Protein AF-X1E622-F1 (afdb_monomer_lite)

Structure (mmCIF, N/CA/C/O backbone):
data_AF-X1E622-F1
#
_entry.id   AF-X1E622-F1
#
loop_
_atom_site.group_PDB
_atom_site.id
_atom_site.type_symbol
_atom_site.label_atom_id
_atom_site.label_alt_id
_atom_site.label_comp_id
_atom_site.label_asym_id
_atom_site.label_entity_id
_atom_site.label_seq_id
_atom_site.pdbx_PDB_ins_code
_atom_site.Cartn_x
_atom_site.Cartn_y
_atom_site.Cartn_z
_atom_site.occupancy
_atom_site.B_iso_or_equiv
_atom_site.auth_seq_id
_atom_site.auth_comp_id
_atom_site.auth_asym_id
_atom_site.auth_atom_id
_atom_site.pdbx_PDB_model_num
ATOM 1 N N . MET A 1 1 ? 24.349 -25.146 -38.685 1.00 60.19 1 MET A N 1
ATOM 2 C CA . MET A 1 1 ? 23.124 -24.311 -38.817 1.00 60.19 1 MET A CA 1
ATOM 3 C C . MET A 1 1 ? 22.198 -24.346 -37.595 1.00 60.19 1 MET A C 1
ATOM 5 O O . MET A 1 1 ? 21.560 -23.335 -37.338 1.00 60.19 1 MET A O 1
ATOM 9 N N . LYS A 1 2 ? 22.122 -25.445 -36.820 1.00 69.25 2 LYS A N 1
ATOM 10 C CA . LYS A 1 2 ? 21.256 -25.536 -35.623 1.00 69.25 2 LYS A CA 1
ATOM 11 C C . LYS A 1 2 ? 21.690 -24.613 -34.468 1.00 69.25 2 LYS A C 1
ATOM 13 O O . LYS A 1 2 ? 20.845 -23.968 -33.865 1.00 69.25 2 LYS A O 1
ATOM 18 N N . LEU A 1 3 ? 23.002 -24.466 -34.244 1.00 78.00 3 LEU A N 1
ATOM 19 C CA . LEU A 1 3 ? 23.549 -23.628 -33.166 1.00 78.00 3 LEU A CA 1
ATOM 20 C C . LEU A 1 3 ? 23.267 -22.129 -33.368 1.00 78.00 3 LEU A C 1
ATOM 22 O O . LEU A 1 3 ? 22.845 -21.455 -32.441 1.00 78.00 3 LEU A O 1
ATOM 26 N N . LYS A 1 4 ? 23.395 -21.624 -34.606 1.00 73.75 4 LYS A N 1
ATOM 27 C CA . LYS A 1 4 ? 23.059 -20.226 -34.934 1.00 73.75 4 LYS A CA 1
ATOM 28 C C . LYS A 1 4 ? 21.571 -19.926 -34.704 1.00 73.75 4 LYS A C 1
ATOM 30 O O . LYS A 1 4 ? 21.246 -18.876 -34.172 1.00 73.75 4 LYS A O 1
ATOM 35 N N . LYS A 1 5 ? 20.677 -20.866 -35.045 1.00 76.06 5 LYS A N 1
ATOM 36 C CA . LYS A 1 5 ? 19.234 -20.738 -34.770 1.00 76.06 5 LYS A CA 1
ATOM 37 C C . LYS A 1 5 ? 18.933 -20.726 -33.267 1.00 76.06 5 LYS A C 1
ATOM 39 O O . LYS A 1 5 ? 18.105 -19.939 -32.834 1.00 76.06 5 LYS A O 1
ATOM 44 N N . LEU A 1 6 ? 19.629 -21.551 -32.483 1.00 84.62 6 LEU A N 1
ATOM 45 C CA . LEU A 1 6 ? 19.450 -21.620 -31.029 1.00 84.62 6 LEU A CA 1
ATOM 46 C C . LEU A 1 6 ? 19.902 -20.327 -30.332 1.00 84.62 6 LEU A C 1
ATOM 48 O O . LEU A 1 6 ? 19.204 -19.833 -29.455 1.00 84.62 6 LEU A O 1
ATOM 52 N N . VAL A 1 7 ? 21.006 -19.729 -30.790 1.00 86.81 7 VAL A N 1
ATOM 53 C CA . VAL A 1 7 ? 21.482 -18.424 -30.297 1.00 86.81 7 VAL A CA 1
ATOM 54 C C . VAL A 1 7 ? 20.493 -17.300 -30.624 1.00 86.81 7 VAL A C 1
ATOM 56 O O . VAL A 1 7 ? 20.234 -16.455 -29.773 1.00 86.81 7 VAL A O 1
ATOM 59 N N . ILE A 1 8 ? 19.887 -17.309 -31.817 1.00 87.00 8 ILE A N 1
ATOM 60 C CA . ILE A 1 8 ? 18.877 -16.308 -32.205 1.00 87.00 8 ILE A CA 1
ATOM 61 C C . ILE A 1 8 ? 17.616 -16.432 -31.340 1.00 87.00 8 ILE A C 1
ATOM 63 O O . ILE A 1 8 ? 17.117 -15.424 -30.854 1.00 87.00 8 ILE A O 1
ATOM 67 N N . ILE A 1 9 ? 17.124 -17.653 -31.101 1.00 87.25 9 ILE A N 1
ATOM 68 C CA . ILE A 1 9 ? 15.939 -17.885 -30.255 1.00 87.25 9 ILE A CA 1
ATOM 69 C C . ILE A 1 9 ? 16.210 -17.450 -28.811 1.00 87.25 9 ILE A C 1
ATOM 71 O O . ILE A 1 9 ? 15.376 -16.780 -28.207 1.00 87.25 9 ILE A O 1
ATOM 75 N N . LEU A 1 10 ? 17.388 -17.776 -28.273 1.00 87.56 10 LEU A N 1
ATOM 76 C CA . LEU A 1 10 ? 17.770 -17.382 -26.919 1.00 87.56 10 LEU A CA 1
ATOM 77 C C . LEU A 1 10 ? 17.880 -15.856 -26.785 1.00 87.56 10 LEU A C 1
ATOM 79 O O . LEU A 1 10 ? 17.360 -15.285 -25.830 1.00 87.56 10 LEU A O 1
ATOM 83 N N . SER A 1 11 ? 18.488 -15.190 -27.772 1.00 83.88 11 SER A N 1
ATOM 84 C CA . SER A 1 11 ? 18.577 -13.728 -27.816 1.00 83.88 11 SER A CA 1
ATOM 85 C C . SER A 1 11 ? 17.202 -13.065 -27.907 1.00 83.88 11 SER A C 1
ATOM 87 O O . SER A 1 11 ? 17.003 -12.010 -27.313 1.00 83.88 11 SER A O 1
ATOM 89 N N . LEU A 1 12 ? 16.256 -13.671 -28.630 1.00 85.31 12 LEU A N 1
ATOM 90 C CA . LEU A 1 12 ? 14.900 -13.144 -28.776 1.00 85.31 12 LEU A CA 1
ATOM 91 C C . LEU A 1 12 ? 14.090 -13.284 -27.475 1.00 85.31 12 LEU A C 1
ATOM 93 O O . LEU A 1 12 ? 13.374 -12.358 -27.103 1.00 85.31 12 LEU A O 1
ATOM 97 N N . LEU A 1 13 ? 14.252 -14.396 -26.746 1.00 84.69 13 LEU A N 1
ATOM 98 C CA . LEU A 1 13 ? 13.639 -14.587 -25.424 1.00 84.69 13 LEU A CA 1
ATOM 99 C C . LEU A 1 13 ? 14.173 -13.595 -24.382 1.00 84.69 13 LEU A C 1
ATOM 101 O O . LEU A 1 13 ? 13.393 -13.027 -23.620 1.00 84.69 13 LEU A O 1
ATOM 105 N N . LEU A 1 14 ? 15.490 -13.368 -24.362 1.00 82.94 14 LEU A N 1
ATOM 106 C CA . LEU A 1 14 ? 16.123 -12.389 -23.471 1.00 82.94 14 LEU A CA 1
ATOM 107 C C . LEU A 1 14 ? 15.621 -10.966 -23.743 1.00 82.94 14 LEU A C 1
ATOM 109 O O . LEU A 1 14 ? 15.395 -10.206 -22.806 1.00 82.94 14 LEU A O 1
ATOM 113 N N . PHE A 1 15 ? 15.404 -10.623 -25.015 1.00 78.69 15 PHE A N 1
ATOM 114 C CA . PHE A 1 15 ? 14.868 -9.320 -25.398 1.00 78.69 15 PHE A CA 1
ATOM 115 C C . PHE A 1 15 ? 13.406 -9.150 -24.963 1.00 78.69 15 PHE A C 1
ATOM 117 O O . PHE A 1 15 ? 13.031 -8.081 -24.500 1.00 78.69 15 PHE A O 1
ATOM 124 N N . TYR A 1 16 ? 12.591 -10.207 -25.039 1.00 76.31 16 TYR A N 1
ATOM 125 C CA . TYR A 1 16 ? 11.190 -10.169 -24.607 1.00 76.31 16 TYR A CA 1
ATOM 126 C C . TYR A 1 16 ? 11.040 -9.980 -23.089 1.00 76.31 16 TYR A C 1
ATOM 128 O O . TYR A 1 16 ? 10.186 -9.219 -22.641 1.00 76.31 16 TYR A O 1
ATOM 136 N N . ALA A 1 17 ? 11.909 -10.608 -22.290 1.00 69.69 17 ALA A N 1
ATOM 137 C CA . ALA A 1 17 ? 11.904 -10.457 -20.834 1.00 69.69 17 ALA A CA 1
ATOM 138 C C . ALA A 1 17 ? 12.249 -9.029 -20.363 1.00 69.69 17 ALA A C 1
ATOM 140 O O . ALA A 1 17 ? 11.851 -8.632 -19.271 1.00 69.69 17 ALA A O 1
ATOM 141 N N . ALA A 1 18 ? 12.954 -8.240 -21.181 1.00 64.94 18 ALA A N 1
ATOM 142 C CA . ALA A 1 18 ? 13.332 -6.868 -20.841 1.00 64.94 18 ALA A CA 1
ATOM 143 C C . ALA A 1 18 ? 12.161 -5.866 -20.894 1.00 64.94 18 ALA A C 1
ATOM 145 O O . ALA A 1 18 ? 12.277 -4.785 -20.326 1.00 64.94 18 ALA A O 1
ATOM 146 N N . TYR A 1 19 ? 11.040 -6.219 -21.537 1.00 63.06 19 TYR A N 1
ATOM 147 C CA . TYR A 1 19 ? 9.853 -5.359 -21.655 1.00 63.06 19 TYR A CA 1
ATOM 148 C C . TYR A 1 19 ? 8.821 -5.558 -20.537 1.00 63.06 19 TYR A C 1
ATOM 150 O O . TYR A 1 19 ? 7.777 -4.914 -20.554 1.00 63.06 19 TYR A O 1
ATOM 158 N N . ALA A 1 20 ? 9.090 -6.423 -19.558 1.00 63.16 20 ALA A N 1
ATOM 159 C CA . ALA A 1 20 ? 8.214 -6.628 -18.406 1.00 63.16 20 ALA A CA 1
ATOM 160 C C . ALA A 1 20 ? 8.437 -5.546 -17.331 1.00 63.16 20 ALA A C 1
ATOM 162 O O . ALA A 1 20 ? 8.783 -5.847 -16.189 1.00 63.16 20 ALA A O 1
ATOM 163 N N . TRP A 1 21 ? 8.301 -4.273 -17.704 1.00 64.81 21 TRP A N 1
ATOM 164 C CA . TRP A 1 21 ? 8.243 -3.180 -16.735 1.00 64.81 21 TRP A CA 1
ATOM 165 C C . TRP A 1 21 ? 6.791 -3.030 -16.284 1.00 64.81 21 TRP A C 1
ATOM 167 O O . TRP A 1 21 ? 5.906 -2.867 -17.118 1.00 64.81 21 TRP A O 1
ATOM 177 N N . GLY A 1 22 ? 6.551 -3.162 -14.978 1.00 67.31 22 GLY A N 1
ATOM 178 C CA . GLY A 1 22 ? 5.234 -2.907 -14.396 1.00 67.31 22 GLY A CA 1
ATOM 179 C C . GLY A 1 22 ? 4.859 -1.437 -14.551 1.00 67.31 22 GLY A C 1
ATOM 180 O O . GLY A 1 22 ? 5.740 -0.569 -14.546 1.00 67.31 22 GLY A O 1
ATOM 181 N N . ASP A 1 23 ? 3.565 -1.162 -14.693 1.00 78.88 23 ASP A N 1
ATOM 182 C CA . ASP A 1 23 ? 3.087 0.212 -14.740 1.00 78.88 23 ASP A CA 1
ATOM 183 C C . ASP A 1 23 ? 3.381 0.894 -13.398 1.00 78.88 23 ASP A C 1
ATOM 185 O O . ASP A 1 23 ? 3.143 0.354 -12.316 1.00 78.88 23 ASP A O 1
ATOM 189 N N . SER A 1 24 ? 3.944 2.100 -13.471 1.00 87.50 24 SER A N 1
ATOM 190 C CA . SER A 1 24 ? 4.165 2.942 -12.304 1.00 87.50 24 SER A CA 1
ATOM 191 C C . SER A 1 24 ? 3.588 4.325 -12.534 1.00 87.50 24 SER A C 1
ATOM 193 O O . SER A 1 24 ? 3.685 4.894 -13.622 1.00 87.50 24 SER A O 1
ATOM 195 N N . PHE A 1 25 ? 3.006 4.884 -11.480 1.00 89.69 25 PHE A N 1
ATOM 196 C CA . PHE A 1 25 ? 2.428 6.216 -11.488 1.00 89.69 25 PHE A CA 1
ATOM 197 C C . PHE A 1 25 ? 2.882 7.025 -10.274 1.00 89.69 25 PHE A C 1
ATOM 199 O O . PHE A 1 25 ? 3.344 6.488 -9.266 1.00 89.69 25 PHE A O 1
ATOM 206 N N . VAL A 1 26 ? 2.759 8.349 -10.379 1.00 93.81 26 VAL A N 1
ATOM 207 C CA . VAL A 1 26 ? 3.068 9.283 -9.291 1.00 93.81 26 VAL A CA 1
ATOM 208 C C . VAL A 1 26 ? 1.790 9.607 -8.525 1.00 93.81 26 VAL A C 1
ATOM 210 O O . VAL A 1 26 ? 0.781 10.005 -9.113 1.00 93.81 26 VAL A O 1
ATOM 213 N N . VAL A 1 27 ? 1.830 9.480 -7.199 1.00 93.00 27 VAL A N 1
ATOM 214 C CA . VAL A 1 27 ? 0.700 9.796 -6.323 1.00 93.00 27 VAL A CA 1
ATOM 215 C C . VAL A 1 27 ? 0.442 11.300 -6.334 1.00 93.00 27 VAL A C 1
ATOM 217 O O . VAL A 1 27 ? 1.182 12.075 -5.733 1.00 93.00 27 VAL A O 1
ATOM 220 N N . ASN A 1 28 ? -0.652 11.731 -6.959 1.00 93.12 28 ASN A N 1
ATOM 221 C CA . ASN A 1 28 ? -1.070 13.133 -6.896 1.00 93.12 28 ASN A CA 1
ATOM 222 C C . ASN A 1 28 ? -1.843 13.435 -5.604 1.00 93.12 28 ASN A C 1
ATOM 224 O O . ASN A 1 28 ? -1.566 14.422 -4.940 1.00 93.12 28 ASN A O 1
ATOM 228 N N . ASN A 1 29 ? -2.803 12.600 -5.206 1.00 90.69 29 ASN A N 1
ATOM 229 C CA . ASN A 1 29 ? -3.577 12.826 -3.985 1.00 90.69 29 ASN A CA 1
ATOM 230 C C . ASN A 1 29 ? -4.133 11.507 -3.436 1.00 90.69 29 ASN A C 1
ATOM 232 O O . ASN A 1 29 ? -4.601 10.674 -4.206 1.00 90.69 29 ASN A O 1
ATOM 236 N N . ILE A 1 30 ? -4.143 11.351 -2.109 1.00 90.75 30 ILE A N 1
ATOM 237 C CA . ILE A 1 30 ? -4.649 10.154 -1.424 1.00 90.75 30 ILE A CA 1
ATOM 238 C C . ILE A 1 30 ? -6.018 10.456 -0.811 1.00 90.75 30 ILE A C 1
ATOM 240 O O . ILE A 1 30 ? -6.137 11.166 0.200 1.00 90.75 30 ILE A O 1
ATOM 244 N N . LYS A 1 31 ? -7.061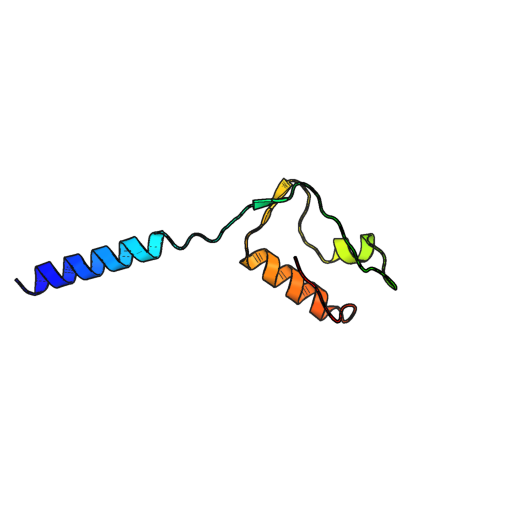 9.876 -1.406 1.00 91.00 31 LYS A N 1
ATOM 245 C CA . LYS A 1 31 ? -8.437 9.913 -0.899 1.00 91.00 31 LYS A CA 1
ATOM 246 C C . LYS A 1 31 ? -8.776 8.574 -0.254 1.00 91.00 31 LYS A C 1
ATOM 248 O O . LYS A 1 31 ? -8.413 7.531 -0.772 1.00 91.00 31 LYS A O 1
ATOM 253 N N . VAL A 1 32 ? -9.483 8.618 0.874 1.00 90.38 32 VAL A N 1
ATOM 254 C CA . VAL A 1 32 ? -9.936 7.417 1.587 1.00 90.38 32 VAL A CA 1
ATOM 255 C C . VAL A 1 32 ? -11.454 7.472 1.682 1.00 90.38 32 VAL A C 1
ATOM 257 O O . VAL A 1 32 ? -12.004 8.490 2.105 1.00 90.38 32 VAL A O 1
ATOM 260 N N . GLN A 1 33 ? -12.124 6.401 1.265 1.00 90.31 33 GLN A N 1
ATOM 261 C CA . GLN A 1 33 ? -13.583 6.287 1.225 1.00 90.31 33 GLN A CA 1
ATOM 262 C C . GLN A 1 33 ? -14.042 5.057 2.020 1.00 90.31 33 GLN A C 1
ATOM 264 O O . GLN A 1 33 ? -13.259 4.145 2.261 1.00 90.31 33 GLN A O 1
ATOM 269 N N . GLY A 1 34 ? -15.304 5.045 2.463 1.00 88.88 34 GLY A N 1
ATOM 270 C CA . GLY A 1 34 ? -15.889 3.890 3.162 1.00 88.88 34 GLY A CA 1
ATOM 271 C C . GLY A 1 34 ? -15.504 3.740 4.640 1.00 88.88 34 GLY A C 1
ATOM 272 O O . GLY A 1 34 ? -15.800 2.717 5.250 1.00 88.88 34 GLY A O 1
ATOM 273 N N . LEU A 1 35 ? -14.876 4.750 5.249 1.00 88.38 35 LEU A N 1
ATOM 274 C CA . LEU A 1 35 ? -14.559 4.731 6.679 1.00 88.38 35 LEU A CA 1
ATOM 275 C C . LEU A 1 35 ? -15.835 4.811 7.524 1.00 88.38 35 LEU A C 1
ATOM 277 O O . LEU A 1 35 ? -16.713 5.625 7.251 1.00 88.38 35 LEU A O 1
ATOM 281 N N . GLN A 1 36 ? -15.917 3.972 8.557 1.00 86.06 36 GLN A N 1
ATOM 282 C CA . GLN A 1 36 ? -17.043 3.939 9.499 1.00 86.06 36 GLN A CA 1
ATOM 283 C C . GLN A 1 36 ? -16.561 4.029 10.953 1.00 86.06 36 GLN A C 1
ATOM 285 O O . GLN A 1 36 ? -16.996 4.897 11.701 1.00 86.06 36 GLN A O 1
ATOM 290 N N . ARG A 1 37 ? -15.639 3.141 11.357 1.00 87.88 37 ARG A N 1
ATOM 291 C CA . ARG A 1 37 ? -15.182 2.992 12.757 1.00 87.88 37 ARG A CA 1
ATOM 292 C C . ARG A 1 37 ? -13.770 3.514 13.026 1.00 87.88 37 ARG A C 1
ATOM 294 O O . ARG A 1 37 ? -13.348 3.548 14.176 1.00 87.88 37 ARG A O 1
ATOM 301 N N . ILE A 1 38 ? -13.036 3.884 11.979 1.00 88.94 38 ILE A N 1
ATOM 302 C CA . ILE A 1 38 ? -11.636 4.311 12.051 1.00 88.94 38 ILE A CA 1
ATOM 303 C C . ILE A 1 38 ? -11.441 5.620 11.292 1.00 88.94 38 ILE A C 1
ATOM 305 O O . ILE A 1 38 ? -12.146 5.910 10.325 1.00 88.94 38 ILE A O 1
ATOM 309 N N . SER A 1 39 ? -10.473 6.417 11.738 1.00 90.94 39 SER A N 1
ATOM 310 C CA . SER A 1 39 ? -10.181 7.712 11.130 1.00 90.94 39 SER A CA 1
ATOM 311 C C . SER A 1 39 ? -9.291 7.574 9.892 1.00 90.94 39 SER A C 1
ATOM 313 O O . SER A 1 39 ? -8.499 6.636 9.775 1.00 90.94 39 SER A O 1
ATOM 315 N N . ARG A 1 40 ? -9.341 8.571 8.998 1.00 91.06 40 ARG A N 1
ATOM 316 C CA . ARG A 1 40 ? -8.410 8.669 7.861 1.00 91.06 40 ARG A CA 1
ATOM 317 C C . ARG A 1 40 ? -6.950 8.685 8.320 1.00 91.06 40 ARG A C 1
ATOM 319 O O . ARG A 1 40 ? -6.120 8.052 7.682 1.00 91.06 40 ARG A O 1
ATOM 326 N N . GLY A 1 41 ? -6.642 9.383 9.416 1.00 90.56 41 GLY A N 1
ATOM 327 C CA . GLY A 1 41 ? -5.280 9.461 9.954 1.00 90.56 41 GLY A CA 1
ATOM 328 C C . GLY A 1 41 ? -4.736 8.091 10.360 1.00 90.56 41 GLY A C 1
ATOM 329 O O . GLY A 1 41 ? -3.584 7.780 10.078 1.00 90.56 41 GLY A O 1
ATOM 330 N N . THR A 1 42 ? -5.594 7.239 10.925 1.00 89.56 42 THR A N 1
ATOM 331 C CA . THR A 1 42 ? -5.251 5.852 11.252 1.00 89.56 42 THR 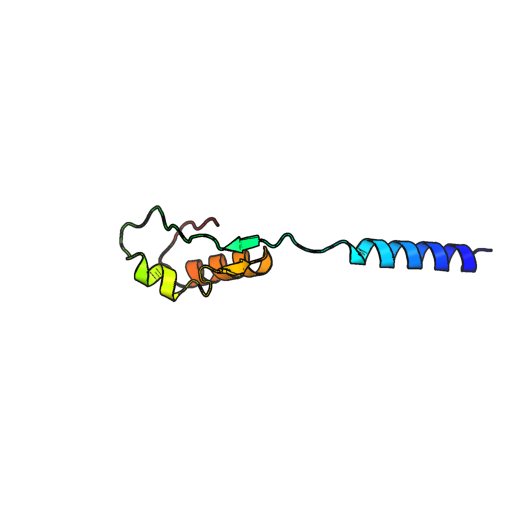A CA 1
ATOM 332 C C . THR A 1 42 ? -4.906 5.063 9.992 1.00 89.56 42 THR A C 1
ATOM 334 O O . THR A 1 42 ? -3.849 4.450 9.949 1.00 89.56 42 THR A O 1
ATOM 337 N N . VAL A 1 43 ? -5.722 5.135 8.934 1.00 90.94 43 VAL A N 1
ATOM 338 C CA . VAL A 1 43 ? -5.418 4.451 7.659 1.00 90.94 43 VAL A CA 1
ATOM 339 C C . VAL A 1 43 ? -4.087 4.923 7.082 1.00 90.94 43 VAL A C 1
ATOM 341 O O . VAL A 1 43 ? -3.235 4.105 6.753 1.00 90.94 43 VAL A O 1
ATOM 344 N N . LEU A 1 44 ? -3.873 6.239 7.026 1.00 90.69 44 LEU A N 1
ATOM 345 C CA . LEU A 1 44 ? -2.642 6.816 6.487 1.00 90.69 44 LEU A CA 1
ATOM 346 C C . LEU A 1 44 ? -1.393 6.439 7.297 1.00 90.69 44 LEU A C 1
ATOM 348 O O . LEU A 1 44 ? -0.311 6.402 6.727 1.00 90.69 44 LEU A O 1
ATOM 352 N N . SER A 1 45 ? -1.520 6.109 8.587 1.00 90.19 45 SER A N 1
ATOM 353 C CA . SER A 1 45 ? -0.384 5.608 9.377 1.00 90.19 45 SER A CA 1
ATOM 354 C C . SER A 1 45 ? 0.103 4.217 8.944 1.00 90.19 45 SER A C 1
ATOM 356 O O . SER A 1 45 ? 1.259 3.880 9.185 1.00 90.19 45 SER A O 1
ATOM 358 N N . TYR A 1 46 ? -0.747 3.440 8.260 1.00 90.00 46 TYR A N 1
ATOM 359 C CA . TYR A 1 46 ? -0.424 2.111 7.725 1.00 90.00 46 TYR A CA 1
ATOM 360 C C . TYR A 1 46 ? -0.128 2.110 6.222 1.00 90.00 46 TYR A C 1
ATOM 362 O O . TYR A 1 46 ? 0.258 1.080 5.677 1.00 90.00 46 TYR A O 1
ATOM 370 N N . VAL A 1 47 ? -0.311 3.244 5.544 1.00 90.50 47 VAL A N 1
ATOM 371 C CA . VAL A 1 47 ? -0.075 3.396 4.106 1.00 90.50 47 VAL A CA 1
ATOM 372 C C . VAL A 1 47 ? 1.255 4.140 3.917 1.00 90.50 47 VAL A C 1
ATOM 374 O O . VAL A 1 47 ? 1.286 5.363 4.044 1.00 90.50 47 VAL A O 1
ATOM 377 N N . PRO A 1 48 ? 2.375 3.444 3.633 1.00 85.81 48 PRO A N 1
ATOM 378 C CA . PRO A 1 48 ? 3.710 4.038 3.535 1.00 85.81 48 PRO A CA 1
ATOM 379 C C . PRO A 1 48 ? 3.941 4.770 2.200 1.00 85.81 48 PRO A C 1
ATOM 381 O O . PRO A 1 48 ? 4.998 4.623 1.592 1.00 85.81 48 PRO A O 1
ATOM 384 N N . VAL A 1 49 ? 2.956 5.536 1.726 1.00 90.06 49 VAL A N 1
ATOM 385 C CA . VAL A 1 49 ? 3.076 6.379 0.530 1.00 90.06 49 VAL A CA 1
ATOM 386 C C . VAL A 1 49 ? 2.557 7.780 0.807 1.00 90.06 49 VAL A C 1
ATOM 388 O O . VAL A 1 49 ? 1.609 7.987 1.570 1.00 90.06 49 VAL A O 1
ATOM 391 N N . LYS A 1 50 ? 3.194 8.759 0.181 1.00 90.81 50 LYS A N 1
ATOM 392 C CA . LYS A 1 50 ? 2.866 10.177 0.275 1.00 90.81 50 LYS A CA 1
ATOM 393 C C . LYS A 1 50 ? 2.590 10.739 -1.111 1.00 90.81 50 LYS A C 1
ATOM 395 O O . LYS A 1 50 ? 2.934 10.158 -2.135 1.00 90.81 50 LYS A O 1
ATOM 400 N N . GLN A 1 51 ? 1.957 11.905 -1.133 1.00 91.19 51 GLN A N 1
ATOM 401 C CA . GLN A 1 51 ? 1.848 12.696 -2.351 1.00 91.19 51 GLN A CA 1
ATOM 402 C C . GLN A 1 51 ? 3.251 12.973 -2.915 1.00 91.19 51 GLN A C 1
ATOM 404 O O . GLN A 1 51 ? 4.128 13.429 -2.184 1.00 91.19 51 GLN A O 1
ATOM 409 N N . GLY A 1 52 ? 3.439 12.694 -4.202 1.00 92.62 52 GLY A N 1
ATOM 410 C CA . GLY A 1 52 ? 4.714 12.793 -4.910 1.00 92.62 52 GLY A CA 1
ATOM 411 C C . GLY A 1 52 ? 5.492 11.479 -5.015 1.00 92.62 52 GLY A C 1
ATOM 412 O O . GLY A 1 52 ? 6.411 11.407 -5.827 1.00 92.62 52 GLY A O 1
ATOM 413 N N . ASP A 1 53 ? 5.121 10.435 -4.268 1.00 91.88 53 ASP A N 1
ATOM 414 C CA . ASP A 1 53 ? 5.793 9.138 -4.367 1.00 91.88 53 ASP A CA 1
ATOM 415 C C . ASP A 1 53 ? 5.403 8.404 -5.658 1.00 91.88 53 ASP A C 1
ATOM 417 O O . ASP A 1 53 ? 4.276 8.518 -6.142 1.00 91.88 53 ASP A O 1
ATOM 421 N N . SER A 1 54 ? 6.333 7.614 -6.199 1.00 91.75 54 SER A N 1
ATOM 422 C CA . SER A 1 54 ? 6.065 6.675 -7.292 1.00 91.75 54 SER A CA 1
ATOM 423 C C . SER A 1 54 ? 5.693 5.298 -6.734 1.00 91.75 54 SER A C 1
ATOM 425 O O . SER A 1 54 ? 6.387 4.722 -5.882 1.00 91.75 54 SER A O 1
ATOM 427 N N . ILE A 1 55 ? 4.564 4.796 -7.214 1.00 91.25 55 ILE A N 1
ATOM 428 C CA . ILE A 1 55 ? 3.891 3.559 -6.821 1.00 91.25 55 ILE A CA 1
ATOM 429 C C . ILE A 1 55 ? 3.778 2.673 -8.059 1.00 91.25 55 ILE A C 1
ATOM 431 O O . ILE A 1 55 ? 3.540 3.164 -9.160 1.00 91.25 55 ILE A O 1
ATOM 435 N N . ASP A 1 56 ? 4.026 1.387 -7.866 1.00 91.44 56 ASP A N 1
ATOM 436 C CA . ASP A 1 56 ? 3.857 0.316 -8.841 1.00 91.44 56 ASP A CA 1
ATOM 437 C C . ASP A 1 56 ? 2.879 -0.724 -8.271 1.00 91.44 56 ASP A C 1
ATOM 439 O O . ASP A 1 56 ? 2.503 -0.664 -7.092 1.00 91.44 56 ASP A O 1
ATOM 443 N N . ASP A 1 57 ? 2.475 -1.688 -9.092 1.00 89.31 57 ASP A N 1
ATOM 444 C CA . ASP A 1 57 ? 1.541 -2.746 -8.686 1.00 89.31 57 ASP A CA 1
ATOM 445 C C . ASP A 1 57 ? 2.033 -3.517 -7.447 1.00 89.31 57 ASP A C 1
ATOM 447 O O . ASP A 1 57 ? 1.271 -3.786 -6.518 1.00 89.31 57 ASP A O 1
ATOM 451 N N . ALA A 1 58 ? 3.341 -3.778 -7.360 1.00 89.06 58 ALA A N 1
ATOM 452 C CA . ALA A 1 58 ? 3.940 -4.492 -6.234 1.00 89.06 58 ALA A CA 1
ATOM 453 C C . ALA A 1 58 ? 3.803 -3.731 -4.902 1.00 89.06 58 ALA A C 1
ATOM 455 O O . ALA A 1 58 ? 3.554 -4.332 -3.848 1.00 89.06 58 ALA A O 1
ATOM 456 N N . LYS A 1 59 ? 3.962 -2.401 -4.913 1.00 90.31 59 LYS A N 1
ATOM 457 C CA . LYS A 1 59 ? 3.714 -1.563 -3.733 1.00 90.31 59 LYS A CA 1
ATOM 458 C C . LYS A 1 59 ? 2.231 -1.524 -3.382 1.00 90.31 59 LYS A C 1
ATOM 460 O O . LYS A 1 59 ? 1.922 -1.595 -2.191 1.00 90.31 59 LYS A O 1
ATOM 465 N N . SER A 1 60 ? 1.337 -1.443 -4.367 1.00 90.50 60 SER A N 1
ATOM 466 C CA . SER A 1 60 ? -0.118 -1.473 -4.153 1.00 90.50 60 SER A CA 1
ATOM 467 C C . SER A 1 60 ? -0.548 -2.740 -3.413 1.00 90.50 60 SER A C 1
ATOM 469 O O . SER A 1 60 ? -1.176 -2.657 -2.354 1.00 90.50 60 SER A O 1
ATOM 471 N N . ASP A 1 61 ? -0.108 -3.906 -3.887 1.00 91.25 61 ASP A N 1
ATOM 472 C CA . ASP A 1 61 ? -0.413 -5.204 -3.274 1.00 91.25 61 ASP A CA 1
ATOM 473 C C . ASP A 1 61 ? 0.079 -5.285 -1.827 1.00 91.25 61 ASP A C 1
ATOM 475 O O . ASP A 1 61 ? -0.622 -5.754 -0.923 1.00 91.25 61 ASP A O 1
ATOM 479 N N . LYS A 1 62 ? 1.286 -4.770 -1.572 1.00 92.31 62 LYS A N 1
ATOM 480 C CA . LYS A 1 62 ? 1.859 -4.737 -0.225 1.00 92.31 62 LYS A CA 1
ATOM 481 C C . LYS A 1 62 ? 1.055 -3.843 0.721 1.00 92.31 62 LYS A C 1
ATOM 483 O O . LYS A 1 62 ? 0.887 -4.194 1.893 1.00 92.31 62 LYS A O 1
ATOM 488 N N . ILE A 1 63 ? 0.569 -2.697 0.243 1.00 92.56 63 ILE A N 1
ATOM 489 C CA . ILE A 1 63 ? -0.277 -1.789 1.030 1.00 92.56 63 ILE A CA 1
ATOM 490 C C . ILE A 1 63 ? -1.587 -2.491 1.391 1.00 92.56 63 ILE A C 1
ATOM 492 O O . ILE A 1 63 ? -1.956 -2.515 2.566 1.00 92.56 63 ILE A O 1
ATOM 496 N N . ILE A 1 64 ? -2.250 -3.113 0.413 1.00 92.50 64 ILE A N 1
ATOM 497 C CA . ILE A 1 64 ? -3.496 -3.862 0.620 1.00 92.50 64 ILE A CA 1
ATOM 498 C C . ILE A 1 64 ? -3.288 -4.961 1.664 1.00 92.50 64 ILE A C 1
ATOM 500 O O . ILE A 1 64 ? -4.021 -5.023 2.653 1.00 92.50 64 ILE A O 1
ATOM 504 N N . ALA A 1 65 ? -2.247 -5.781 1.507 1.00 92.25 65 ALA A N 1
ATOM 505 C CA . ALA A 1 65 ? -1.921 -6.845 2.452 1.00 92.25 65 ALA A CA 1
ATOM 506 C C . ALA A 1 65 ? -1.687 -6.311 3.877 1.00 92.25 65 ALA A C 1
ATOM 508 O O . ALA A 1 65 ? -2.209 -6.869 4.842 1.00 92.25 65 ALA A O 1
ATOM 509 N N . THR A 1 66 ? -0.953 -5.203 4.012 1.00 92.19 66 THR A N 1
ATOM 510 C CA . THR A 1 66 ? -0.690 -4.554 5.308 1.00 92.19 66 THR A CA 1
ATOM 511 C C . THR A 1 66 ? -1.985 -4.070 5.959 1.00 92.19 66 THR A C 1
ATOM 513 O O . THR A 1 66 ? -2.190 -4.272 7.155 1.00 92.19 66 THR A O 1
ATOM 516 N N . LEU A 1 67 ? -2.892 -3.474 5.181 1.00 91.38 67 LEU A N 1
ATOM 517 C CA . LEU A 1 67 ? -4.189 -3.021 5.680 1.00 91.38 67 LEU A CA 1
ATOM 518 C C . LEU A 1 67 ? -5.047 -4.199 6.152 1.00 91.38 67 LEU A C 1
ATOM 520 O O . LEU A 1 67 ? -5.600 -4.135 7.249 1.00 91.38 67 LEU A O 1
ATOM 524 N N . TYR A 1 68 ? -5.104 -5.302 5.406 1.00 92.94 68 TYR A N 1
ATOM 525 C CA . TYR A 1 68 ? -5.821 -6.504 5.841 1.00 92.94 68 TYR A CA 1
ATOM 526 C C . TYR A 1 68 ? -5.250 -7.121 7.122 1.00 92.94 68 TYR A C 1
ATOM 528 O O . TYR A 1 68 ? -6.017 -7.550 7.984 1.00 92.94 68 TYR A O 1
ATOM 536 N N . GLN A 1 69 ? -3.926 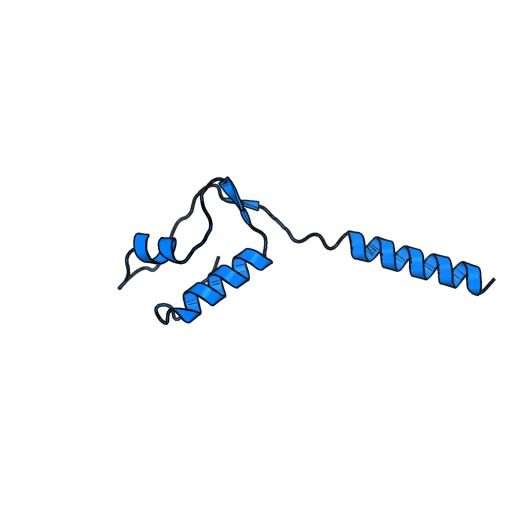-7.109 7.297 1.00 92.50 69 GLN A N 1
ATOM 537 C CA . GLN A 1 69 ? -3.272 -7.616 8.510 1.00 92.50 69 GLN A CA 1
ATOM 538 C C . GLN A 1 69 ? -3.675 -6.856 9.783 1.00 92.50 69 GLN A C 1
ATOM 540 O O . GLN A 1 69 ? -3.590 -7.417 10.872 1.00 92.50 69 GLN A O 1
ATOM 545 N N 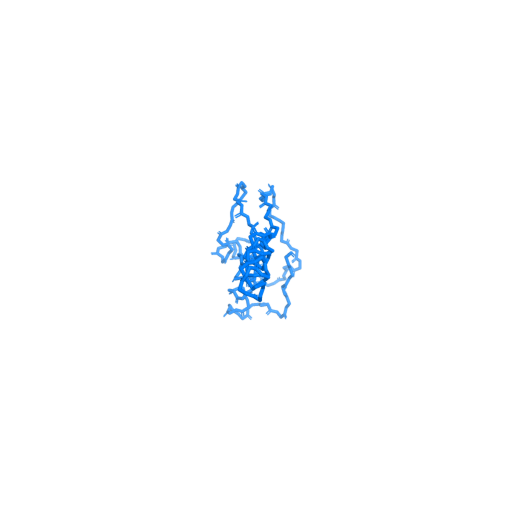. THR A 1 70 ? -4.159 -5.613 9.671 1.00 90.69 70 THR A N 1
ATOM 546 C CA . THR A 1 70 ? -4.681 -4.864 10.830 1.00 90.69 70 THR A CA 1
ATOM 547 C C . THR A 1 70 ? -6.000 -5.421 11.374 1.00 90.69 70 THR A C 1
ATOM 549 O O . THR A 1 70 ? -6.372 -5.117 12.505 1.00 90.69 70 THR A O 1
ATOM 552 N N . GLY A 1 71 ? -6.740 -6.203 10.577 1.00 90.31 71 GLY A N 1
ATOM 553 C CA . GLY A 1 71 ? -8.065 -6.717 10.936 1.00 90.31 71 GLY A CA 1
ATOM 554 C C . GLY A 1 71 ? -9.190 -5.675 10.906 1.00 90.31 71 GLY A C 1
ATOM 555 O O . GLY A 1 71 ? -10.329 -6.001 11.234 1.00 90.31 71 GLY A O 1
AT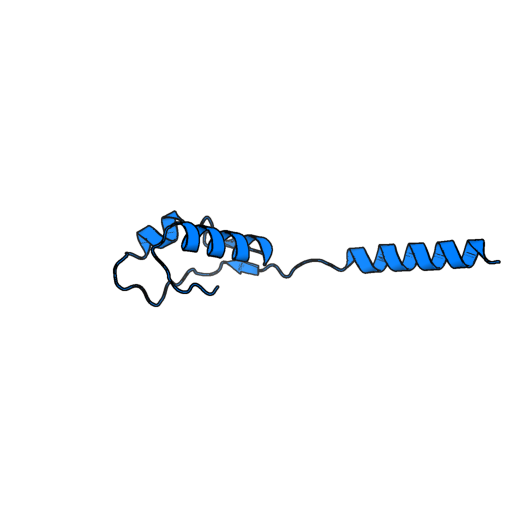OM 556 N N . PHE A 1 72 ? -8.915 -4.428 10.503 1.00 88.75 72 PHE A N 1
ATOM 557 C CA . PHE A 1 72 ? -9.936 -3.376 10.445 1.00 88.75 72 PHE A CA 1
ATOM 558 C C . PHE A 1 72 ? -10.831 -3.441 9.203 1.00 88.75 72 PHE A C 1
ATOM 560 O O . PHE A 1 72 ? -11.911 -2.847 9.202 1.00 88.75 72 PHE A O 1
ATOM 567 N N . PHE A 1 73 ? -10.394 -4.133 8.150 1.00 88.81 73 PHE A N 1
ATOM 568 C CA . PHE A 1 73 ? -11.029 -4.084 6.835 1.00 88.81 73 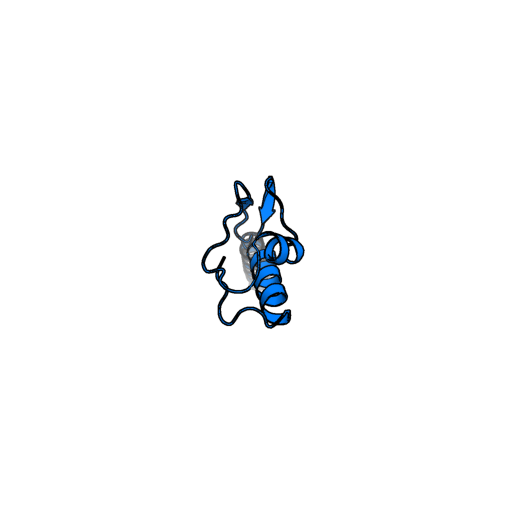PHE A CA 1
ATOM 569 C C . PHE A 1 73 ? -11.431 -5.473 6.353 1.00 88.81 73 PHE A C 1
ATOM 571 O O . PHE A 1 73 ? -10.635 -6.408 6.377 1.00 88.81 73 PHE A O 1
ATOM 578 N N . SER A 1 74 ? -12.660 -5.586 5.850 1.00 87.69 74 SER A N 1
ATOM 579 C CA . SER A 1 74 ? -13.125 -6.775 5.123 1.00 87.69 74 SER A CA 1
ATOM 580 C C . SER A 1 74 ? -12.863 -6.674 3.618 1.00 87.69 74 SER A C 1
ATOM 582 O O . SER A 1 74 ? -12.720 -7.699 2.956 1.00 87.69 74 SER A O 1
ATOM 584 N N . LYS A 1 75 ? -12.785 -5.450 3.073 1.00 88.62 75 LYS A N 1
ATOM 585 C CA . LYS A 1 75 ? -12.458 -5.184 1.667 1.00 88.62 75 LYS A CA 1
ATOM 586 C C . LYS A 1 75 ? -11.600 -3.923 1.515 1.00 88.62 75 LYS A C 1
ATOM 588 O O . LYS A 1 75 ? -11.937 -2.908 2.123 1.00 88.62 75 LYS A O 1
ATOM 593 N N . VAL A 1 76 ? -10.537 -3.988 0.710 1.00 90.38 76 VAL A N 1
ATOM 594 C CA . VAL A 1 76 ? -9.682 -2.850 0.326 1.00 90.38 76 VAL A CA 1
ATOM 595 C C . VAL A 1 76 ? -9.373 -2.946 -1.168 1.00 90.38 76 VAL A C 1
ATOM 597 O O . VAL A 1 76 ? -8.961 -4.007 -1.623 1.00 90.38 76 VAL A O 1
ATOM 600 N N . ASP A 1 77 ? -9.541 -1.840 -1.893 1.00 88.75 77 ASP A N 1
ATOM 601 C CA . ASP A 1 77 ? -9.214 -1.694 -3.317 1.00 88.75 77 ASP A CA 1
ATOM 602 C C . ASP A 1 77 ? -8.387 -0.391 -3.492 1.00 88.75 77 ASP A C 1
ATOM 604 O O . ASP A 1 77 ? -8.656 0.584 -2.776 1.00 88.75 77 ASP A O 1
ATOM 608 N N . LEU A 1 78 ? -7.384 -0.376 -4.386 1.00 81.88 78 LEU A N 1
ATOM 609 C CA . LEU A 1 78 ? -6.497 0.769 -4.691 1.00 81.88 78 LEU A CA 1
ATOM 610 C C . LEU A 1 78 ? -6.590 1.186 -6.161 1.00 81.88 78 LEU A C 1
ATOM 612 O O . LEU A 1 78 ? -6.720 0.280 -7.011 1.00 81.88 78 LEU A O 1
#

Radius of gyration: 20.45 Å; chains: 1; bounding box: 41×39×52 Å

Organism: NCBI:txid412755

Sequence (78 aa):
MKLKKLVIILSLLLFYAAYAWGDSFVVNNIKVQGLQRISRGTVLSYVPVKQGDSIDDAKSDKIIATLYQTGFFSKVDL

Foldseek 3Di:
DVVVVVVVVVVVVVVVVVPPDFDKDAAQDDDDDDDDPDDPVVLVVLQPDDHGDIDGPVSVVVSQVSVVVVVPDPDDDD

InterPro domains:
  IPR010827 POTRA domain, BamA/TamA-like [PF07244] (26-76)
  IPR034746 POTRA domain [PS51779] (25-78)

Secondary structure (DSSP, 8-state):
-HHHHHHHHHHHHHHHHTT-PPPEEE---------SSS-HHHHHHH----TT-EEEHHHHHHHHHHHHHTT--S----

pLDDT: mean 86.16, std 8.23, range [60.19, 93.81]